Protein AF-A0A9D2QZC6-F1 (afdb_monomer_lite)

Structure (mmCIF, N/CA/C/O backbone):
data_AF-A0A9D2QZC6-F1
#
_entry.id   AF-A0A9D2QZC6-F1
#
loop_
_atom_site.group_PDB
_atom_site.id
_atom_site.type_symbol
_atom_site.label_atom_id
_atom_site.label_alt_id
_atom_site.label_comp_id
_atom_site.label_asym_id
_atom_site.label_entity_id
_atom_site.label_seq_id
_atom_site.pdbx_PDB_ins_code
_atom_site.Cartn_x
_atom_site.Cartn_y
_atom_site.Cartn_z
_atom_site.occupancy
_atom_site.B_iso_or_equiv
_atom_site.auth_seq_id
_atom_site.auth_comp_id
_atom_site.auth_asym_id
_atom_site.auth_atom_id
_atom_site.pdbx_PDB_model_num
ATOM 1 N N . MET A 1 1 ? 5.936 -15.923 -12.607 1.00 46.69 1 MET A N 1
ATOM 2 C CA . MET A 1 1 ? 5.392 -15.946 -11.229 1.00 46.69 1 MET A CA 1
ATOM 3 C C . MET A 1 1 ? 5.059 -14.540 -10.698 1.00 46.69 1 MET A C 1
ATOM 5 O O . MET A 1 1 ? 4.803 -14.392 -9.514 1.00 46.69 1 MET A O 1
ATOM 9 N N . HIS A 1 2 ? 4.950 -13.521 -11.563 1.00 52.34 2 HIS A N 1
ATOM 10 C CA . HIS A 1 2 ? 4.745 -12.116 -11.169 1.00 52.34 2 HIS A CA 1
ATOM 11 C C . HIS A 1 2 ? 3.280 -11.672 -11.063 1.00 52.34 2 HIS A C 1
ATOM 13 O O . HIS A 1 2 ? 2.966 -10.694 -10.395 1.00 52.34 2 HIS A O 1
ATOM 19 N N . MET A 1 3 ? 2.354 -12.424 -11.661 1.00 47.06 3 MET A N 1
ATOM 20 C CA . MET A 1 3 ? 0.923 -12.085 -11.670 1.00 47.06 3 MET A CA 1
ATOM 21 C C . MET A 1 3 ? 0.209 -12.375 -10.336 1.00 47.06 3 MET A C 1
ATOM 23 O O . MET A 1 3 ? -0.945 -11.995 -10.160 1.00 47.06 3 MET A O 1
ATOM 27 N N . ASN A 1 4 ? 0.892 -13.023 -9.386 1.00 53.97 4 ASN A N 1
ATOM 28 C CA . ASN A 1 4 ? 0.330 -13.386 -8.083 1.00 53.97 4 ASN A CA 1
ATOM 29 C C . ASN A 1 4 ? 0.388 -12.239 -7.064 1.00 53.97 4 ASN A C 1
ATOM 31 O O . ASN A 1 4 ? -0.418 -12.229 -6.140 1.00 53.97 4 ASN A O 1
ATOM 35 N N . LEU A 1 5 ? 1.283 -11.257 -7.233 1.00 56.59 5 LEU A N 1
ATOM 36 C CA . LEU A 1 5 ? 1.439 -10.160 -6.269 1.00 56.59 5 LEU A CA 1
ATOM 37 C C . LEU A 1 5 ? 0.286 -9.146 -6.369 1.00 56.59 5 LEU A C 1
ATOM 39 O O . LEU A 1 5 ? -0.332 -8.806 -5.365 1.00 56.59 5 LEU A O 1
ATOM 43 N N . ILE A 1 6 ? -0.065 -8.731 -7.595 1.00 55.91 6 ILE A N 1
ATOM 44 C CA . ILE A 1 6 ? -1.220 -7.851 -7.853 1.00 55.91 6 ILE A CA 1
ATOM 45 C C . ILE A 1 6 ? -2.530 -8.572 -7.510 1.00 55.91 6 ILE A C 1
ATOM 47 O O . ILE A 1 6 ? -3.409 -7.991 -6.880 1.00 55.91 6 ILE A O 1
ATOM 51 N N . ARG A 1 7 ? -2.653 -9.856 -7.872 1.00 58.69 7 ARG A N 1
ATOM 52 C CA . ARG A 1 7 ? -3.848 -10.659 -7.573 1.00 58.69 7 ARG A CA 1
ATOM 53 C C . ARG A 1 7 ? -4.029 -10.866 -6.066 1.00 58.69 7 ARG A C 1
ATOM 55 O O . ARG A 1 7 ? -5.124 -10.664 -5.557 1.00 58.69 7 ARG A O 1
ATOM 62 N N . GLY A 1 8 ? -2.941 -11.158 -5.351 1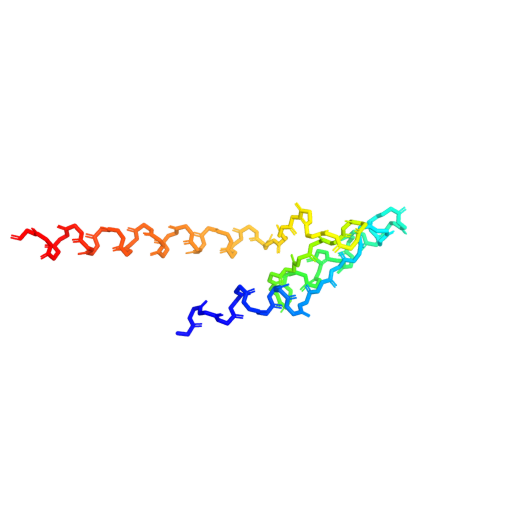.00 57.44 8 GLY A N 1
ATOM 63 C CA . GLY A 1 8 ? -2.931 -11.288 -3.895 1.00 57.44 8 GLY A CA 1
ATOM 64 C C . GLY A 1 8 ? -3.235 -9.979 -3.166 1.00 57.44 8 GLY A C 1
ATOM 65 O O . GLY A 1 8 ? -3.899 -10.019 -2.135 1.00 57.44 8 GLY A O 1
ATOM 66 N N . ALA A 1 9 ? -2.826 -8.825 -3.708 1.00 55.94 9 ALA A N 1
ATOM 67 C CA . ALA A 1 9 ? -3.185 -7.512 -3.169 1.00 55.94 9 ALA A CA 1
ATOM 68 C C . ALA A 1 9 ? -4.677 -7.189 -3.366 1.00 55.94 9 ALA A C 1
ATOM 70 O O . ALA A 1 9 ? -5.303 -6.638 -2.463 1.00 55.94 9 ALA A O 1
ATOM 71 N N . ILE A 1 10 ? -5.254 -7.568 -4.514 1.00 59.69 10 ILE A N 1
ATOM 72 C CA . ILE A 1 10 ? -6.697 -7.437 -4.791 1.00 59.69 10 ILE A CA 1
ATOM 73 C C . ILE A 1 10 ? -7.515 -8.355 -3.868 1.00 59.69 10 ILE A C 1
ATOM 75 O O . ILE A 1 10 ? -8.574 -7.956 -3.392 1.00 59.69 10 ILE A O 1
ATOM 79 N N . GLU A 1 11 ? -7.018 -9.559 -3.578 1.00 63.47 11 GLU A N 1
ATOM 80 C CA . GLU A 1 11 ? -7.664 -10.513 -2.666 1.00 63.47 11 GLU A CA 1
ATOM 81 C C . GLU A 1 11 ? -7.446 -10.160 -1.176 1.00 63.47 11 GLU A C 1
ATOM 83 O O . GLU A 1 11 ? -8.232 -10.574 -0.325 1.00 63.47 11 GLU A O 1
ATOM 88 N N . ASN A 1 12 ? -6.428 -9.354 -0.840 1.00 79.19 12 ASN A N 1
ATOM 89 C CA . ASN A 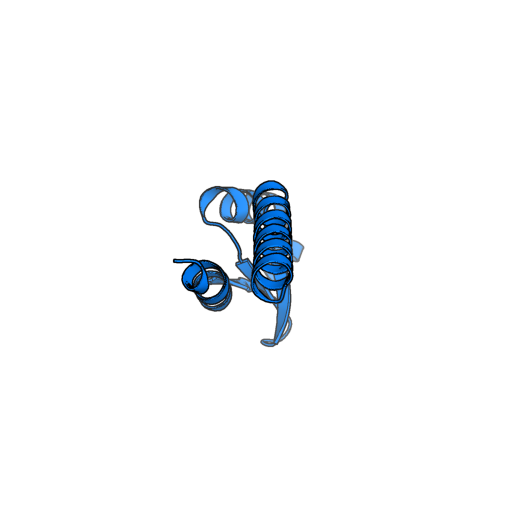1 12 ? -6.119 -8.933 0.529 1.00 79.19 12 ASN A CA 1
ATOM 90 C C . ASN A 1 12 ? -6.345 -7.432 0.750 1.00 79.19 12 ASN A C 1
ATOM 92 O O . ASN A 1 12 ? -5.431 -6.606 0.650 1.00 79.19 12 ASN A O 1
ATOM 96 N N . THR A 1 13 ?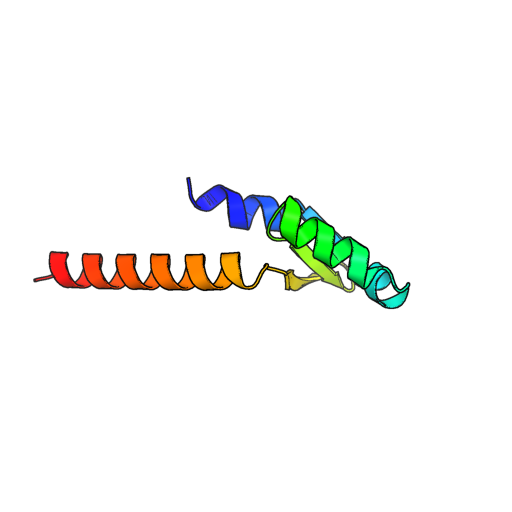 -7.570 -7.094 1.138 1.00 90.31 13 THR A N 1
ATOM 97 C CA . THR A 1 13 ? -7.986 -5.711 1.381 1.00 90.31 13 THR A CA 1
ATOM 98 C C . THR A 1 13 ? -7.893 -5.293 2.849 1.00 90.31 13 THR A C 1
ATOM 100 O O . THR A 1 13 ? -8.144 -6.094 3.747 1.00 90.31 13 THR A O 1
ATOM 103 N N . ILE A 1 14 ? -7.641 -4.007 3.091 1.00 93.56 14 ILE A N 1
ATOM 104 C CA . ILE A 1 14 ? -7.651 -3.365 4.409 1.00 93.56 14 ILE A CA 1
ATOM 105 C C . ILE A 1 14 ? -8.654 -2.206 4.373 1.00 93.56 14 ILE A C 1
ATOM 107 O O . ILE A 1 14 ? -8.478 -1.273 3.589 1.00 93.56 14 ILE A O 1
ATOM 111 N N . PRO A 1 15 ? -9.707 -2.196 5.205 1.00 94.31 15 PRO A N 1
ATOM 112 C CA . PRO A 1 15 ? -10.594 -1.042 5.275 1.00 94.31 15 PRO A CA 1
ATOM 113 C C . PRO A 1 15 ? -9.877 0.161 5.905 1.00 94.31 15 PRO A C 1
ATOM 115 O O . PRO A 1 15 ? -9.233 0.038 6.950 1.00 94.31 15 PRO A O 1
ATOM 118 N N . ILE A 1 16 ? -10.044 1.352 5.315 1.00 95.50 16 ILE A N 1
ATOM 119 C CA . ILE A 1 16 ? -9.402 2.598 5.778 1.00 95.50 16 ILE A CA 1
ATOM 120 C C . ILE A 1 16 ? -9.728 2.931 7.245 1.00 95.50 16 ILE A C 1
ATOM 122 O O . ILE A 1 16 ? -8.954 3.583 7.941 1.00 95.50 16 ILE A O 1
ATOM 126 N N . SER A 1 17 ? -10.856 2.432 7.756 1.00 95.38 17 SER A N 1
ATOM 127 C CA . SER A 1 17 ? -11.267 2.606 9.149 1.00 95.38 17 SER A CA 1
ATOM 128 C C . SER A 1 17 ? -10.272 2.023 10.160 1.00 95.38 17 SER A C 1
ATOM 130 O O . SER A 1 17 ? -10.213 2.518 11.284 1.00 95.38 17 SER A O 1
ATOM 132 N N . LEU A 1 18 ? -9.462 1.023 9.788 1.00 94.94 18 LEU A N 1
ATOM 133 C CA . LEU A 1 18 ? -8.429 0.472 10.673 1.00 94.94 18 LEU A CA 1
ATOM 134 C C . LEU A 1 18 ? -7.283 1.467 10.900 1.00 94.94 18 LEU A C 1
ATOM 136 O O . LEU A 1 18 ? -6.782 1.560 12.022 1.00 94.94 18 LEU A O 1
ATOM 140 N N . PHE A 1 19 ? -6.932 2.278 9.895 1.00 94.69 19 PHE A N 1
ATOM 141 C CA . PHE A 1 19 ? -5.981 3.383 10.070 1.00 94.69 19 PHE A CA 1
ATOM 142 C C . PHE A 1 19 ? -6.509 4.399 11.079 1.00 94.69 19 PHE A C 1
ATOM 144 O O . PHE A 1 19 ? -5.815 4.742 12.034 1.00 94.69 19 PHE A O 1
ATOM 151 N N . ASN A 1 20 ? -7.775 4.789 10.930 1.00 92.88 20 ASN A N 1
ATOM 152 C CA . ASN A 1 20 ? -8.425 5.760 11.813 1.00 92.88 20 ASN A CA 1
ATOM 153 C C . ASN A 1 20 ? -8.588 5.250 13.257 1.00 92.88 20 ASN A C 1
ATOM 155 O O . ASN A 1 20 ? -8.752 6.047 14.174 1.00 92.88 20 ASN A O 1
ATOM 159 N N . ARG A 1 21 ? -8.524 3.929 13.476 1.00 96.00 21 ARG A N 1
ATOM 160 C CA . ARG A 1 21 ? -8.550 3.287 14.804 1.00 96.00 21 ARG A CA 1
ATOM 161 C C . ARG A 1 21 ? -7.156 3.090 15.415 1.00 96.00 21 ARG A C 1
ATOM 163 O O . ARG A 1 21 ? -7.031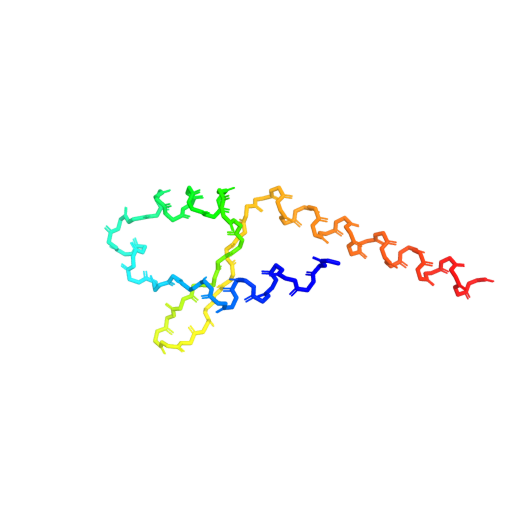 2.391 16.416 1.00 96.00 21 ARG A O 1
ATOM 170 N N . GLY A 1 22 ? -6.110 3.661 14.815 1.00 94.75 22 GLY A N 1
ATOM 171 C CA . GLY A 1 22 ? -4.740 3.572 15.327 1.00 94.75 22 GLY A CA 1
ATOM 172 C C . GLY A 1 22 ? -4.039 2.238 15.049 1.00 94.75 22 GLY A C 1
ATOM 173 O O . GLY A 1 22 ? -3.025 1.940 15.674 1.00 94.75 22 GLY A O 1
ATOM 174 N N . LEU A 1 23 ? -4.532 1.424 14.106 1.00 96.62 23 LEU A N 1
ATOM 175 C CA . LEU A 1 23 ? -3.940 0.116 13.781 1.00 96.62 23 LEU A CA 1
ATOM 176 C C . LEU A 1 23 ? -2.833 0.187 12.714 1.00 96.62 23 LEU A C 1
ATOM 178 O O . LEU A 1 23 ? -2.399 -0.850 12.215 1.00 96.62 23 LEU A O 1
ATOM 182 N N . ALA A 1 24 ? -2.349 1.389 12.384 1.00 95.50 24 ALA A N 1
ATOM 183 C CA . ALA A 1 24 ? -1.362 1.609 11.326 1.00 95.50 24 ALA A CA 1
ATOM 184 C C . ALA A 1 24 ? -0.094 0.752 11.501 1.00 95.50 24 ALA A C 1
ATOM 186 O O . ALA A 1 24 ? 0.352 0.123 10.548 1.00 95.50 24 ALA A O 1
ATOM 187 N N . GLY A 1 25 ? 0.438 0.646 12.725 1.00 96.62 25 GLY A N 1
ATOM 188 C CA . GLY A 1 25 ? 1.630 -0.167 12.999 1.00 96.62 25 GLY A CA 1
ATOM 189 C C . GLY A 1 25 ? 1.449 -1.646 12.636 1.00 96.62 25 GLY A C 1
ATOM 190 O O . GLY A 1 25 ? 2.284 -2.211 11.935 1.00 96.62 25 GLY A O 1
ATOM 191 N N . LYS A 1 26 ? 0.320 -2.253 13.032 1.00 95.62 26 LYS A N 1
ATOM 192 C CA . LYS A 1 26 ? 0.002 -3.655 12.705 1.00 95.62 26 LYS A CA 1
ATOM 193 C C . LYS A 1 26 ? -0.181 -3.857 11.203 1.00 95.62 26 LYS A C 1
ATOM 195 O O . LYS A 1 26 ? 0.320 -4.830 10.654 1.00 95.62 26 LYS A O 1
ATOM 200 N N . ILE A 1 27 ? -0.844 -2.911 10.538 1.00 95.12 27 ILE A N 1
ATOM 201 C CA . ILE A 1 27 ? -1.022 -2.939 9.082 1.00 95.12 27 ILE A CA 1
ATOM 202 C C . ILE A 1 27 ? 0.335 -2.918 8.371 1.00 95.12 27 ILE A C 1
ATOM 204 O O . ILE A 1 27 ? 0.570 -3.715 7.467 1.00 95.12 27 ILE A O 1
ATOM 208 N N . PHE A 1 28 ? 1.254 -2.047 8.792 1.00 95.31 28 PHE A N 1
ATOM 209 C CA . PHE A 1 28 ? 2.586 -1.984 8.192 1.00 95.31 28 PHE A CA 1
ATOM 210 C C . PHE A 1 28 ? 3.405 -3.252 8.449 1.00 95.31 28 PHE A C 1
ATOM 212 O O . PHE A 1 28 ? 4.126 -3.694 7.555 1.00 95.31 28 PHE A O 1
ATOM 219 N N . GLU A 1 29 ? 3.288 -3.869 9.627 1.00 94.44 29 GLU A N 1
ATOM 220 C CA . GLU A 1 29 ? 3.898 -5.179 9.878 1.00 94.44 29 GLU A CA 1
ATOM 221 C C . GLU A 1 29 ? 3.333 -6.271 8.965 1.00 94.44 29 GLU A C 1
ATOM 223 O O . GLU A 1 29 ? 4.102 -7.071 8.431 1.00 94.44 29 GLU A O 1
ATOM 228 N N . GLU A 1 30 ? 2.015 -6.299 8.752 1.00 91.19 30 GLU A N 1
ATOM 229 C CA . GLU A 1 30 ? 1.398 -7.249 7.825 1.00 91.19 30 GLU A CA 1
ATOM 230 C C . GLU A 1 30 ? 1.882 -7.041 6.392 1.00 91.19 30 GLU A C 1
ATOM 232 O O . GLU A 1 30 ? 2.207 -8.021 5.727 1.00 91.19 30 GLU A O 1
ATOM 237 N N . VAL A 1 31 ? 1.987 -5.792 5.926 1.00 92.06 31 VAL A N 1
ATOM 238 C CA . VAL A 1 31 ? 2.505 -5.488 4.581 1.00 92.06 31 VAL A CA 1
ATOM 239 C C . VAL A 1 31 ? 3.950 -5.970 4.429 1.00 92.06 31 VAL A C 1
ATOM 241 O O . VAL A 1 31 ? 4.305 -6.556 3.409 1.00 92.06 31 VAL A O 1
ATOM 244 N N . LYS A 1 32 ? 4.785 -5.796 5.460 1.00 89.81 32 LYS A N 1
ATOM 245 C CA . LYS A 1 32 ? 6.173 -6.289 5.449 1.00 89.81 32 LYS A CA 1
ATOM 246 C C . LYS A 1 32 ? 6.269 -7.817 5.434 1.00 89.81 32 LYS A C 1
ATOM 248 O O . LYS A 1 32 ? 7.156 -8.353 4.781 1.00 89.81 32 LYS A O 1
ATOM 253 N N . ARG A 1 33 ? 5.398 -8.523 6.166 1.00 89.12 33 ARG A N 1
ATOM 254 C CA . ARG A 1 33 ? 5.447 -9.996 6.279 1.00 89.12 33 ARG A CA 1
ATOM 255 C C . ARG A 1 33 ? 4.745 -10.719 5.133 1.00 89.12 33 ARG A C 1
ATOM 257 O O . ARG A 1 33 ? 5.178 -11.797 4.740 1.00 89.12 33 ARG A O 1
ATOM 264 N N . HIS A 1 34 ? 3.640 -10.163 4.652 1.00 85.31 34 HIS A N 1
ATOM 265 C CA . HIS A 1 34 ? 2.704 -10.843 3.754 1.00 85.31 34 HIS A CA 1
ATOM 266 C C . HIS A 1 34 ? 2.572 -10.163 2.389 1.00 85.31 34 HIS A C 1
ATOM 268 O O . HIS A 1 34 ? 1.856 -10.670 1.529 1.00 85.31 34 HIS A O 1
ATOM 274 N N . GLY A 1 35 ? 3.279 -9.052 2.171 1.00 87.25 35 GLY A N 1
ATOM 275 C CA . GLY A 1 35 ? 3.321 -8.349 0.897 1.00 87.25 35 GLY A CA 1
ATOM 276 C C . GLY A 1 35 ? 2.199 -7.329 0.723 1.00 87.25 35 GLY A C 1
ATOM 277 O O . GLY A 1 35 ? 1.588 -6.853 1.679 1.00 87.25 35 GLY A O 1
ATOM 278 N N . ALA A 1 36 ? 1.964 -6.960 -0.533 1.00 90.88 36 ALA A N 1
ATOM 279 C CA . ALA A 1 36 ? 1.093 -5.858 -0.908 1.00 90.88 36 ALA A CA 1
ATOM 280 C C . ALA A 1 36 ? -0.363 -6.020 -0.428 1.00 90.88 36 ALA A C 1
ATOM 282 O O . ALA A 1 36 ? -0.918 -7.120 -0.423 1.00 90.88 36 ALA A O 1
ATOM 283 N N . LYS A 1 37 ? -1.002 -4.901 -0.071 1.00 91.81 37 LYS A N 1
ATOM 284 C CA . LYS A 1 37 ? -2.402 -4.843 0.386 1.00 91.81 37 LYS A CA 1
ATOM 285 C C . LYS A 1 37 ? -3.143 -3.701 -0.302 1.00 91.81 37 LYS A C 1
ATOM 287 O O . LYS A 1 37 ? -2.559 -2.643 -0.518 1.00 91.81 37 LYS A O 1
ATOM 292 N N . VAL A 1 38 ? -4.430 -3.869 -0.596 1.00 93.00 38 VAL A N 1
ATOM 293 C CA . VAL A 1 38 ? -5.276 -2.785 -1.133 1.00 93.00 38 VAL A CA 1
ATOM 294 C C . VAL A 1 38 ? -6.057 -2.121 -0.003 1.00 93.00 38 VAL A C 1
ATOM 296 O O . VAL A 1 38 ? -6.742 -2.795 0.763 1.00 93.00 38 VAL A O 1
ATOM 299 N N . VAL A 1 39 ? -5.998 -0.796 0.103 1.00 94.38 39 VAL A N 1
ATOM 300 C CA . VAL A 1 39 ? -6.831 -0.037 1.042 1.00 94.38 39 VAL A CA 1
ATOM 301 C C . VAL A 1 39 ? -8.177 0.268 0.405 1.00 94.38 39 VAL A C 1
ATOM 303 O O . VAL A 1 39 ? -8.242 0.823 -0.689 1.00 94.38 39 VAL A O 1
ATOM 306 N N . MET A 1 40 ? -9.253 -0.051 1.119 1.00 94.62 40 MET A N 1
ATOM 307 C CA . MET A 1 40 ? -10.628 0.185 0.686 1.00 94.62 40 MET A CA 1
ATOM 308 C C . MET A 1 40 ? -11.245 1.352 1.459 1.00 94.62 40 MET A C 1
ATOM 310 O O . MET A 1 40 ? -11.203 1.386 2.694 1.00 94.62 40 MET A O 1
ATOM 314 N N . LYS A 1 41 ? -11.891 2.272 0.744 1.00 94.56 41 LYS A N 1
ATOM 315 C CA . LYS A 1 41 ? -12.681 3.376 1.299 1.00 94.56 41 LYS A CA 1
ATOM 316 C C . LYS A 1 41 ? -14.029 3.408 0.593 1.00 94.56 41 LYS A C 1
ATOM 318 O O . LYS A 1 41 ? -14.086 3.429 -0.628 1.00 94.56 41 LYS A O 1
ATOM 323 N N 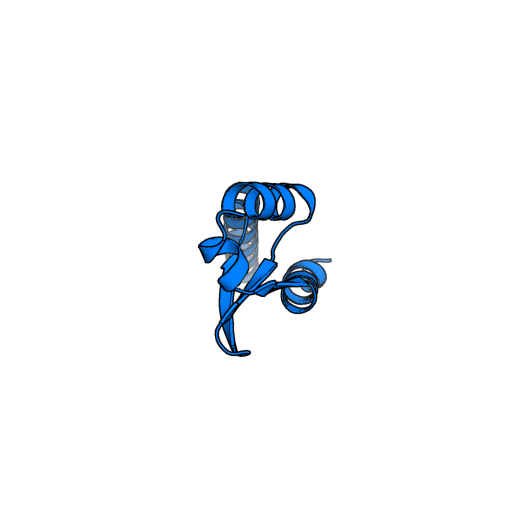. ASN A 1 42 ? -15.123 3.371 1.355 1.00 93.50 42 ASN A N 1
ATOM 324 C CA . ASN A 1 42 ? -16.484 3.328 0.801 1.00 93.50 42 ASN A CA 1
ATOM 325 C C . ASN A 1 42 ? -16.657 2.232 -0.276 1.00 93.50 42 ASN A C 1
ATOM 327 O O . ASN A 1 42 ? -17.188 2.488 -1.351 1.00 93.50 42 ASN A O 1
ATOM 331 N N . ASN A 1 43 ? -16.145 1.024 -0.007 1.00 87.06 43 ASN A N 1
ATOM 332 C CA . ASN A 1 43 ? -16.131 -0.124 -0.930 1.00 87.06 43 ASN A CA 1
ATOM 333 C C . ASN A 1 43 ? -15.402 0.101 -2.266 1.00 87.06 43 ASN A C 1
ATOM 335 O O . ASN A 1 43 ? -15.519 -0.718 -3.172 1.00 87.06 43 ASN A O 1
ATOM 339 N N . THR A 1 44 ? -14.611 1.165 -2.372 1.00 91.44 44 THR A N 1
ATOM 340 C CA . THR A 1 44 ? -13.790 1.465 -3.545 1.00 91.44 44 THR A CA 1
ATOM 341 C C . THR A 1 44 ? -12.308 1.331 -3.178 1.00 91.44 44 THR A C 1
ATOM 343 O O . THR A 1 44 ? -11.923 1.751 -2.080 1.00 91.44 44 THR A O 1
ATOM 346 N N . PRO A 1 45 ? -11.466 0.737 -4.043 1.00 92.69 45 PRO A N 1
ATOM 347 C CA . PRO A 1 45 ? -10.017 0.748 -3.861 1.00 92.69 45 PRO A CA 1
ATOM 348 C C . PRO A 1 45 ? -9.483 2.185 -3.880 1.00 92.69 45 PRO A C 1
ATOM 350 O O . PRO A 1 45 ? -9.648 2.888 -4.871 1.00 92.69 45 PRO A O 1
ATOM 353 N N . GLU A 1 46 ? -8.845 2.615 -2.794 1.00 94.31 46 GLU A N 1
ATOM 354 C CA . GLU A 1 46 ? -8.279 3.966 -2.665 1.00 94.31 46 GLU A CA 1
ATOM 355 C C . GLU A 1 46 ? -6.779 3.965 -2.991 1.00 94.31 46 GLU A C 1
ATOM 357 O O . GLU A 1 46 ? -6.287 4.845 -3.695 1.00 94.31 46 GLU A O 1
ATOM 362 N N . CYS A 1 47 ? -6.031 2.979 -2.482 1.00 92.12 47 CYS A N 1
ATOM 363 C CA . CYS A 1 47 ? -4.598 2.857 -2.744 1.00 92.12 47 CYS A CA 1
ATOM 364 C C . CYS A 1 47 ? -4.077 1.426 -2.562 1.00 92.12 47 CYS A C 1
ATOM 366 O O . CYS A 1 47 ? -4.752 0.562 -2.000 1.00 92.12 47 CYS A O 1
ATOM 368 N N . VAL A 1 48 ? -2.847 1.191 -3.020 1.00 92.38 48 VAL A N 1
ATOM 369 C CA . VAL A 1 48 ? -2.082 -0.033 -2.757 1.00 92.38 48 VAL A CA 1
ATOM 370 C C . VAL A 1 48 ? -0.949 0.304 -1.795 1.00 92.38 48 VAL A C 1
ATOM 372 O O . VAL A 1 48 ? -0.227 1.279 -1.996 1.00 92.38 48 VAL A O 1
ATOM 375 N N . LEU A 1 49 ? -0.785 -0.510 -0.758 1.00 93.62 49 LEU A N 1
ATOM 376 C CA . LEU A 1 49 ? 0.321 -0.436 0.186 1.00 93.62 49 LEU A CA 1
ATOM 377 C C . LEU A 1 49 ? 1.349 -1.505 -0.140 1.00 93.62 49 LEU A C 1
ATOM 379 O O . LEU A 1 49 ? 1.008 -2.675 -0.304 1.00 93.62 49 LEU A O 1
ATOM 383 N N . LEU A 1 50 ? 2.603 -1.078 -0.192 1.00 92.44 50 LEU A N 1
ATOM 384 C CA . LEU A 1 50 ? 3.774 -1.874 -0.530 1.00 92.44 50 LEU A CA 1
ATOM 385 C C . LEU A 1 50 ? 4.867 -1.543 0.487 1.00 92.44 50 LEU A C 1
ATOM 387 O O . LEU A 1 50 ? 4.919 -0.413 0.982 1.00 92.44 50 LEU A O 1
ATOM 391 N N . SER A 1 51 ? 5.763 -2.487 0.775 1.00 92.31 51 SER A N 1
ATOM 392 C CA . SER A 1 51 ? 7.007 -2.112 1.445 1.00 92.31 51 SER A CA 1
ATOM 393 C C . SER A 1 51 ? 7.906 -1.346 0.458 1.00 92.31 51 SER A C 1
ATOM 395 O O . SER A 1 51 ? 7.813 -1.574 -0.754 1.00 92.31 51 SER A O 1
ATOM 397 N N . PRO A 1 52 ? 8.775 -0.438 0.933 1.00 93.81 52 PRO A N 1
ATOM 398 C CA . PRO A 1 52 ? 9.721 0.257 0.063 1.00 93.81 52 PRO A CA 1
ATOM 399 C C . PRO A 1 52 ? 10.607 -0.696 -0.749 1.00 93.81 52 PRO A C 1
ATOM 401 O O . PRO A 1 52 ? 10.851 -0.454 -1.927 1.00 93.81 52 PRO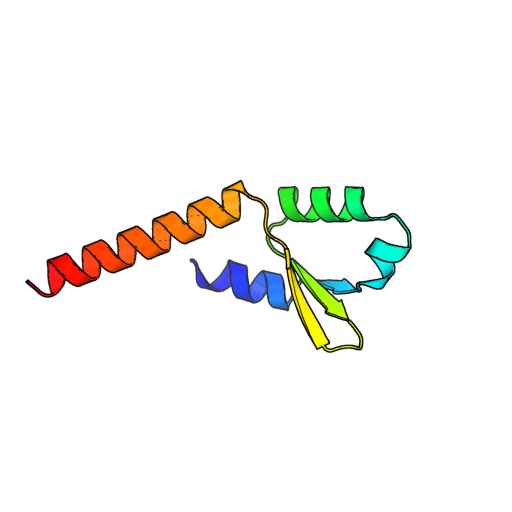 A O 1
ATOM 404 N N . GLU A 1 53 ? 11.049 -1.796 -0.139 1.00 92.06 53 GLU A N 1
ATOM 405 C CA . GLU A 1 53 ? 11.904 -2.803 -0.775 1.00 92.06 53 GLU A CA 1
ATOM 406 C C . GLU A 1 53 ? 11.174 -3.493 -1.933 1.00 92.06 53 GLU A C 1
ATOM 408 O O . GLU A 1 53 ? 11.727 -3.650 -3.020 1.00 92.06 53 GLU A O 1
ATOM 413 N N . GLU A 1 54 ? 9.905 -3.849 -1.717 1.00 90.25 54 GLU A N 1
ATOM 414 C CA . GLU A 1 54 ? 9.052 -4.440 -2.744 1.00 90.25 54 GLU A CA 1
ATOM 415 C C . GLU A 1 54 ? 8.798 -3.457 -3.895 1.00 90.25 54 GLU A C 1
ATOM 417 O O . GLU A 1 54 ? 8.862 -3.833 -5.063 1.00 90.25 54 GLU A O 1
ATOM 422 N N . TYR A 1 55 ? 8.563 -2.181 -3.578 1.00 92.06 55 TYR A N 1
ATOM 423 C CA . TYR A 1 55 ? 8.371 -1.139 -4.584 1.00 92.06 55 TYR A CA 1
ATOM 424 C C . TYR A 1 55 ? 9.613 -0.940 -5.466 1.00 92.06 55 TYR A C 1
ATOM 426 O O . TYR A 1 55 ? 9.487 -0.901 -6.689 1.00 92.06 55 TYR A O 1
ATOM 434 N N . ILE A 1 56 ? 10.807 -0.859 -4.867 1.00 95.31 56 ILE A N 1
ATOM 435 C CA . ILE A 1 56 ? 12.070 -0.722 -5.611 1.00 95.31 56 ILE A CA 1
ATOM 436 C C . ILE A 1 56 ? 12.296 -1.942 -6.504 1.00 95.31 56 ILE A C 1
ATOM 438 O O . ILE A 1 56 ? 12.559 -1.780 -7.692 1.00 95.31 56 ILE A O 1
ATOM 442 N N . ARG A 1 57 ? 12.097 -3.156 -5.974 1.00 93.31 57 ARG A N 1
ATOM 443 C CA . ARG A 1 57 ? 12.233 -4.387 -6.761 1.00 93.31 57 ARG A CA 1
ATOM 444 C C . ARG A 1 57 ? 11.344 -4.372 -8.005 1.00 93.31 57 ARG A C 1
ATOM 446 O O . ARG A 1 57 ? 11.804 -4.713 -9.088 1.00 93.31 57 ARG A O 1
ATOM 453 N N . LEU A 1 58 ? 10.081 -3.967 -7.859 1.00 91.12 58 LEU A N 1
ATOM 454 C CA . LEU A 1 58 ? 9.151 -3.872 -8.988 1.00 91.12 58 LEU A CA 1
ATOM 455 C C . LEU A 1 58 ? 9.604 -2.833 -10.022 1.00 91.12 58 LEU A C 1
ATOM 457 O O . LEU A 1 58 ? 9.449 -3.060 -11.221 1.00 91.12 58 LEU A O 1
ATOM 461 N N . LEU A 1 59 ? 10.163 -1.701 -9.582 1.00 93.75 59 LEU A N 1
ATOM 462 C CA . LEU A 1 59 ? 10.719 -0.698 -10.493 1.00 93.75 59 LEU A CA 1
ATOM 463 C C . LEU A 1 59 ? 11.914 -1.243 -11.280 1.00 93.75 59 LEU A C 1
ATOM 465 O O . LEU A 1 59 ? 11.967 -1.045 -12.497 1.00 93.75 59 LEU A O 1
ATOM 469 N N . ASP A 1 60 ? 12.827 -1.944 -10.609 1.00 96.06 60 ASP A N 1
ATOM 470 C CA . ASP A 1 60 ? 14.009 -2.539 -11.235 1.00 96.06 60 ASP A CA 1
ATOM 471 C C . ASP A 1 60 ? 13.606 -3.597 -12.271 1.00 96.06 60 ASP A C 1
ATOM 473 O O . ASP A 1 60 ? 14.042 -3.536 -13.420 1.00 96.06 60 ASP A O 1
ATOM 477 N N . GLU A 1 61 ? 12.672 -4.490 -11.926 1.00 94.38 61 GLU A N 1
ATOM 478 C CA . GLU A 1 61 ? 12.149 -5.500 -12.856 1.00 94.38 61 GLU A CA 1
ATOM 479 C C . GLU A 1 61 ? 11.497 -4.874 -14.101 1.00 94.38 61 GLU A C 1
ATOM 481 O O . GLU A 1 61 ? 11.692 -5.345 -15.227 1.00 94.38 61 GLU A O 1
ATOM 486 N N . VAL A 1 62 ? 10.725 -3.795 -13.923 1.00 94.56 62 VAL A N 1
ATOM 487 C CA . VAL A 1 62 ? 10.120 -3.063 -15.046 1.00 94.56 62 VAL A CA 1
ATOM 488 C C . VAL A 1 62 ? 11.197 -2.419 -15.917 1.00 94.56 62 VAL A C 1
ATOM 490 O O . VAL A 1 62 ? 11.077 -2.430 -17.147 1.00 94.56 62 VAL A O 1
ATOM 493 N N . ASN A 1 63 ? 12.240 -1.854 -15.312 1.00 95.12 63 ASN A N 1
ATOM 494 C CA . ASN A 1 63 ? 13.341 -1.249 -16.048 1.00 95.12 63 ASN A CA 1
ATOM 495 C C . ASN A 1 63 ? 14.108 -2.295 -16.871 1.00 95.12 63 ASN A C 1
ATOM 497 O O . ASN A 1 63 ? 14.287 -2.113 -18.078 1.00 95.12 63 ASN A O 1
ATOM 501 N N . ASP A 1 64 ? 14.456 -3.428 -16.264 1.00 95.12 64 ASP A N 1
ATOM 502 C CA . ASP A 1 64 ? 15.146 -4.537 -16.925 1.00 95.12 64 ASP A CA 1
ATOM 503 C C . ASP A 1 64 ? 14.332 -5.094 -18.097 1.00 95.12 64 ASP A C 1
ATOM 505 O O . ASP A 1 64 ? 14.856 -5.283 -19.199 1.00 95.12 64 ASP A O 1
ATOM 509 N N . ALA A 1 65 ? 13.019 -5.272 -17.917 1.00 93.62 65 ALA A N 1
ATOM 510 C CA . ALA A 1 65 ? 12.131 -5.714 -18.989 1.00 93.62 65 ALA A CA 1
ATOM 511 C C . ALA A 1 65 ? 12.108 -4.728 -20.173 1.00 93.62 65 ALA A C 1
ATOM 513 O O . ALA A 1 65 ? 12.097 -5.139 -21.340 1.00 93.62 65 ALA A O 1
ATOM 514 N N . ARG A 1 66 ? 12.128 -3.415 -19.900 1.00 94.00 66 ARG A N 1
ATOM 515 C CA . ARG A 1 66 ? 12.190 -2.375 -20.943 1.00 94.00 66 ARG A CA 1
ATOM 516 C C . ARG A 1 66 ? 13.535 -2.373 -21.664 1.00 94.00 66 ARG A C 1
ATOM 518 O O . ARG A 1 66 ? 13.555 -2.222 -22.891 1.00 94.00 66 ARG A O 1
ATOM 525 N N . LEU A 1 67 ? 14.635 -2.562 -20.937 1.00 94.25 67 LEU A N 1
ATOM 526 C CA . LEU A 1 67 ? 15.978 -2.665 -21.510 1.00 94.25 67 LEU A CA 1
ATOM 527 C C . LEU A 1 67 ? 16.093 -3.886 -22.428 1.00 94.25 67 LEU A C 1
ATOM 529 O O . LEU A 1 67 ? 16.496 -3.737 -23.583 1.00 94.25 67 LEU A O 1
ATOM 533 N N . LEU A 1 68 ? 15.641 -5.057 -21.970 1.00 94.19 68 LEU A N 1
ATOM 534 C CA . LEU A 1 68 ? 15.607 -6.285 -22.771 1.00 94.19 68 LEU A CA 1
ATOM 535 C C . LEU A 1 68 ? 14.776 -6.114 -24.045 1.00 94.19 68 LEU A C 1
ATOM 537 O O . LEU A 1 68 ? 15.244 -6.438 -25.133 1.00 94.19 68 LEU A O 1
ATOM 541 N N . ASN A 1 69 ? 13.573 -5.543 -23.945 1.00 93.94 69 ASN A N 1
ATOM 542 C CA . ASN A 1 69 ? 12.725 -5.293 -25.114 1.00 93.94 69 ASN A CA 1
ATOM 543 C C . ASN A 1 69 ? 13.395 -4.333 -26.115 1.00 93.94 69 ASN A C 1
ATOM 545 O O . ASN A 1 69 ? 13.261 -4.498 -27.324 1.00 93.94 69 ASN A O 1
ATOM 549 N N . THR A 1 70 ? 14.152 -3.347 -25.629 1.00 92.81 70 THR A N 1
ATOM 550 C CA . THR A 1 70 ? 14.899 -2.422 -26.495 1.00 92.81 70 THR A CA 1
ATOM 551 C C . THR A 1 70 ? 16.075 -3.114 -27.183 1.00 92.81 70 THR A C 1
ATOM 553 O O . THR A 1 70 ? 16.339 -2.835 -28.349 1.00 92.81 70 THR A O 1
ATOM 556 N N . ALA A 1 71 ? 16.765 -4.019 -26.484 1.00 91.00 71 ALA A N 1
ATOM 557 C CA . ALA A 1 71 ? 17.855 -4.809 -27.047 1.00 91.00 71 ALA A CA 1
ATOM 558 C C . ALA A 1 71 ? 17.360 -5.810 -28.103 1.00 91.00 71 ALA A C 1
ATOM 560 O O . ALA A 1 71 ? 17.981 -5.923 -29.147 1.00 91.00 71 ALA A O 1
ATOM 561 N N . VAL A 1 72 ? 16.222 -6.473 -27.867 1.00 90.38 72 VAL A N 1
ATOM 562 C CA . VAL A 1 72 ? 15.608 -7.432 -28.811 1.00 90.38 72 VAL A CA 1
ATOM 563 C C . VAL A 1 72 ? 15.064 -6.753 -30.073 1.00 90.38 72 VAL A C 1
ATOM 565 O O . VAL A 1 72 ? 14.956 -7.379 -31.121 1.00 90.38 72 VAL A O 1
ATOM 568 N N . ARG A 1 73 ? 14.683 -5.475 -29.983 1.00 82.12 73 ARG A N 1
ATOM 569 C CA . ARG A 1 73 ? 14.185 -4.687 -31.125 1.00 82.12 73 ARG A CA 1
ATOM 570 C C . ARG A 1 73 ? 15.296 -4.091 -31.997 1.00 82.12 73 ARG A C 1
ATOM 572 O O . ARG A 1 73 ? 14.969 -3.428 -32.980 1.00 82.12 73 ARG A O 1
ATOM 579 N N . ARG A 1 74 ? 16.561 -4.274 -31.622 1.00 54.12 74 ARG A N 1
ATOM 580 C CA . ARG A 1 74 ? 17.737 -3.937 -32.430 1.00 54.12 74 ARG A CA 1
ATOM 581 C C . ARG A 1 74 ? 18.283 -5.192 -33.090 1.00 54.12 74 ARG A C 1
ATOM 583 O O . ARG A 1 74 ? 18.758 -5.045 -34.234 1.00 54.12 74 ARG A O 1
#

InterPro domains:
  IPR036165 YefM-like superfamily [SSF143120] (13-65)

Sequence (74 aa):
MHMNLIRGAIENTIPISLFNRGLAGKIFEEVKRHGAKVVMKNNTPECVLLSPEEYIRLLDEVNDARLLNTAVRR

Organism: NCBI:txid2838557

Foldseek 3Di:
DPVVQVVVQVVAEDECVCVVVVVVVVVVVCCVPPNKHFYDDPNDGDDIDGDPVRVVVVVVVVVVVVVVVVVVVD

pLDDT: mean 86.64, std 14.28, range [46.69, 96.62]

Secondary structure (DSSP, 8-state):
--HHHHHHHHHSEEETHHHHTT-HHHHHHHHHHH--EEEEETTEEEEEE--HHHHHHHHHHHHHHHHHHHHHT-

Radius of gyration: 15.47 Å; chains: 1; bounding box: 34×22×48 Å